Protein AF-A0A662TYL3-F1 (afdb_monomer_lite)

Secondary structure (DSSP, 8-state):
---S-GGG--HHHHHHHHHHHHTSS--HHHHHHHHHHHHHHHHHHTTT----S----------

Sequence (63 aa):
MLGKDFDKATKEDIERLVKRLERSDYSAWTKHDYKVALKRFYRWLNGGEEYSQGVVDKDHAQT

pLDDT: mean 81.05, std 19.92, range [39.97, 98.12]

Foldseek 3Di:
DLPDDPLPQDPVSVVVVLVVLVVDPDDPVVSVVVVVCNLVVVCVSVVNDDPDPDDDDPDDDDD

Structure (mmCIF, N/CA/C/O backbone):
data_AF-A0A662TYL3-F1
#
_entry.id   AF-A0A662TYL3-F1
#
loop_
_atom_site.group_PDB
_atom_site.id
_atom_site.type_symbol
_atom_site.label_atom_id
_atom_site.label_alt_id
_atom_site.label_comp_id
_atom_site.label_asym_id
_atom_site.label_entity_id
_atom_site.label_seq_id
_atom_site.pdbx_PDB_ins_code
_atom_site.Cartn_x
_atom_site.Cartn_y
_atom_site.Cartn_z
_atom_site.occupancy
_atom_site.B_iso_or_equiv
_atom_site.auth_seq_id
_atom_site.auth_comp_id
_atom_site.auth_asym_id
_atom_site.auth_atom_id
_atom_site.pdbx_PDB_model_num
ATOM 1 N N . MET A 1 1 ? -2.114 -10.599 -2.123 1.00 69.94 1 MET A N 1
ATOM 2 C CA . MET A 1 1 ? -3.281 -9.892 -1.556 1.00 69.94 1 MET A CA 1
ATOM 3 C C . MET A 1 1 ? -3.159 -9.759 -0.043 1.00 69.94 1 MET A C 1
ATOM 5 O O . MET A 1 1 ? -2.368 -10.499 0.537 1.00 69.94 1 MET A O 1
ATOM 9 N N . LEU A 1 2 ? -3.885 -8.791 0.538 1.00 79.81 2 LEU A N 1
ATOM 10 C CA . LEU A 1 2 ? -3.778 -8.341 1.935 1.00 79.81 2 LEU A CA 1
ATOM 11 C C . LEU A 1 2 ? -4.362 -9.340 2.954 1.00 79.81 2 LEU A C 1
ATOM 13 O O . LEU A 1 2 ? -3.841 -9.440 4.056 1.00 79.81 2 LEU A O 1
ATOM 17 N N . GLY A 1 3 ? -5.395 -10.103 2.573 1.00 85.50 3 GLY A N 1
ATOM 18 C CA . GLY A 1 3 ? -6.011 -11.122 3.439 1.00 85.50 3 GLY A CA 1
ATOM 19 C C . GLY A 1 3 ? -6.717 -10.559 4.681 1.00 85.50 3 GLY A C 1
ATOM 20 O O . GLY A 1 3 ? -6.929 -11.296 5.635 1.00 85.50 3 GLY A 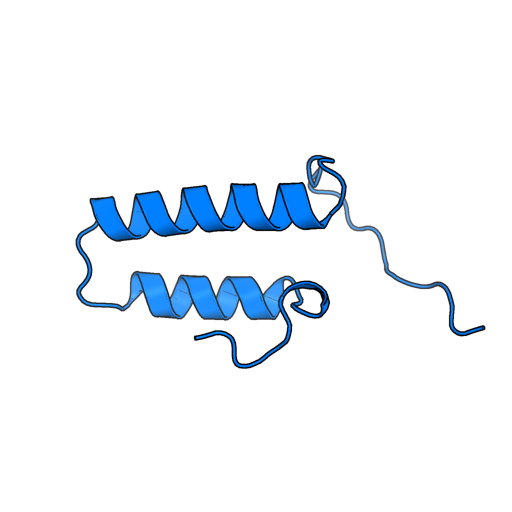O 1
ATOM 21 N N . LYS A 1 4 ? -7.031 -9.261 4.678 1.00 86.81 4 LYS A N 1
ATOM 22 C CA . LYS A 1 4 ? -7.701 -8.517 5.748 1.00 86.81 4 LYS A CA 1
ATOM 23 C C . LYS A 1 4 ? -8.644 -7.482 5.139 1.00 86.81 4 LYS A C 1
ATOM 25 O O . LYS A 1 4 ? -8.417 -7.062 4.000 1.00 86.81 4 LYS A O 1
ATOM 30 N N . ASP A 1 5 ? -9.627 -7.052 5.925 1.00 90.19 5 ASP A N 1
ATOM 31 C CA . ASP A 1 5 ? -10.487 -5.918 5.585 1.00 90.19 5 ASP A CA 1
ATOM 32 C C . ASP A 1 5 ? -9.644 -4.647 5.413 1.00 90.19 5 ASP A C 1
ATOM 34 O O . ASP A 1 5 ? -8.660 -4.428 6.129 1.00 90.19 5 ASP A O 1
ATOM 38 N N . PHE A 1 6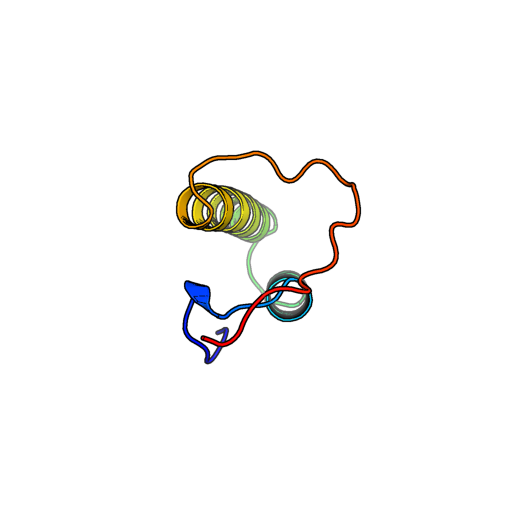 ? -10.004 -3.818 4.433 1.00 88.94 6 PHE A N 1
ATOM 39 C CA . PHE A 1 6 ? -9.198 -2.658 4.054 1.00 88.94 6 PHE A CA 1
ATOM 40 C C . PHE A 1 6 ? -9.132 -1.591 5.152 1.00 88.94 6 PHE A C 1
ATOM 42 O O . PHE A 1 6 ? -8.080 -0.987 5.330 1.00 88.94 6 PHE A O 1
ATOM 49 N N . ASP A 1 7 ? -10.213 -1.396 5.902 1.00 87.06 7 ASP A N 1
ATOM 50 C CA . ASP A 1 7 ? -10.340 -0.460 7.029 1.00 87.06 7 ASP A CA 1
ATOM 51 C C . ASP A 1 7 ? -9.596 -0.918 8.295 1.00 87.06 7 ASP A C 1
ATOM 53 O O . ASP A 1 7 ? -9.279 -0.106 9.162 1.00 87.06 7 ASP A O 1
ATOM 57 N N . LYS A 1 8 ? -9.252 -2.207 8.380 1.00 89.88 8 LYS A N 1
ATOM 58 C CA . LYS A 1 8 ? -8.478 -2.801 9.485 1.00 89.88 8 LYS A CA 1
ATOM 59 C C . LYS A 1 8 ? -6.988 -2.947 9.180 1.00 89.88 8 LYS A C 1
ATOM 61 O O . LYS A 1 8 ? -6.231 -3.436 10.020 1.00 89.88 8 LYS A O 1
ATOM 66 N N . ALA A 1 9 ? -6.555 -2.579 7.977 1.00 90.50 9 ALA A N 1
ATOM 67 C CA . ALA A 1 9 ? -5.167 -2.705 7.561 1.00 90.50 9 ALA A CA 1
ATOM 68 C C . ALA A 1 9 ? -4.263 -1.705 8.297 1.00 90.50 9 ALA A C 1
ATOM 70 O O . ALA A 1 9 ? -4.505 -0.498 8.262 1.00 90.50 9 ALA A O 1
ATOM 71 N N . THR A 1 10 ? -3.185 -2.187 8.920 1.00 89.25 10 THR A N 1
ATOM 72 C CA . THR A 1 10 ? -2.186 -1.305 9.547 1.00 89.25 10 THR A CA 1
ATOM 73 C C . THR A 1 10 ? -1.166 -0.807 8.525 1.00 89.25 10 THR A C 1
ATOM 75 O O . THR A 1 10 ? -1.031 -1.363 7.431 1.00 89.25 10 THR A O 1
ATOM 78 N N . LYS A 1 11 ? -0.372 0.206 8.890 1.00 87.06 11 LYS A N 1
ATOM 79 C CA . LYS A 1 11 ? 0.747 0.683 8.063 1.00 87.06 11 LYS A CA 1
ATOM 80 C C . LYS A 1 11 ? 1.689 -0.463 7.674 1.00 87.06 11 LYS A C 1
ATOM 82 O O . LYS A 1 11 ? 2.071 -0.580 6.511 1.00 87.06 11 LYS A O 1
ATOM 87 N N . GLU A 1 12 ? 2.001 -1.354 8.610 1.00 90.38 12 GLU A N 1
ATOM 88 C CA . GLU A 1 12 ? 2.867 -2.514 8.388 1.00 90.38 12 GLU A CA 1
ATOM 89 C C . GLU A 1 12 ? 2.248 -3.503 7.392 1.00 90.38 12 GLU A C 1
ATOM 91 O O . GLU A 1 12 ? 2.972 -4.111 6.600 1.00 90.38 12 GLU A O 1
ATOM 96 N N . ASP A 1 13 ? 0.921 -3.685 7.406 1.00 92.12 13 ASP A N 1
ATOM 97 C CA . ASP A 1 13 ? 0.219 -4.513 6.418 1.00 92.12 13 ASP A CA 1
ATOM 98 C C . ASP A 1 13 ? 0.414 -3.947 4.999 1.00 92.12 13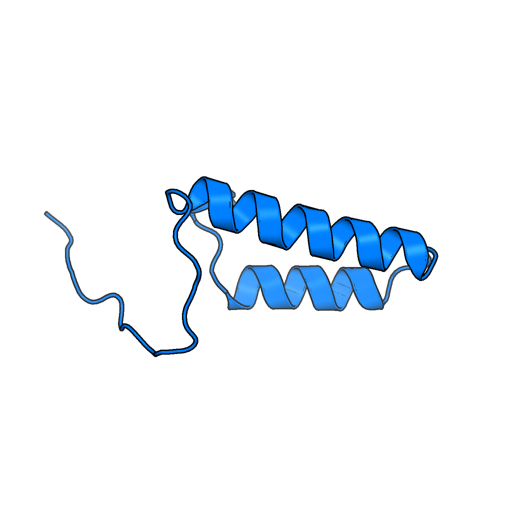 ASP A C 1
ATOM 100 O O . ASP A 1 13 ? 0.736 -4.692 4.064 1.00 92.12 13 ASP A O 1
ATOM 104 N N . ILE A 1 14 ? 0.295 -2.623 4.848 1.00 91.31 14 ILE A N 1
ATOM 105 C CA . ILE A 1 14 ? 0.488 -1.917 3.572 1.00 91.31 14 ILE A CA 1
ATOM 106 C C . ILE A 1 14 ? 1.943 -1.993 3.114 1.00 91.31 14 ILE A C 1
ATOM 108 O O . ILE A 1 14 ? 2.211 -2.295 1.951 1.00 91.31 14 ILE A O 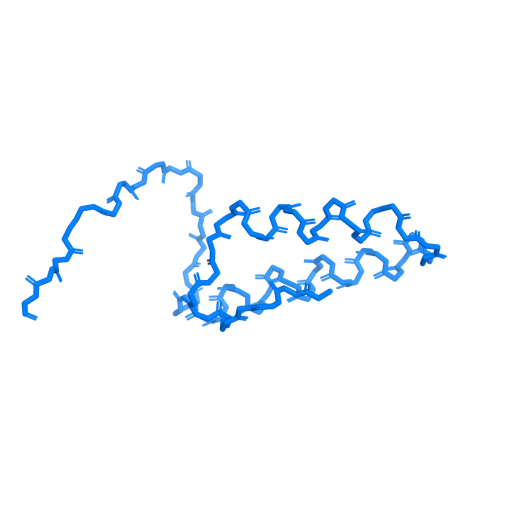1
ATOM 112 N N . GLU A 1 15 ? 2.903 -1.808 4.018 1.00 92.31 15 GLU A N 1
ATOM 113 C CA . GLU A 1 15 ? 4.323 -1.959 3.697 1.00 92.31 15 GLU A CA 1
ATOM 114 C C . GLU A 1 15 ? 4.655 -3.378 3.222 1.00 92.31 15 GLU A C 1
ATOM 116 O O . GLU A 1 15 ? 5.407 -3.552 2.258 1.00 92.31 15 GLU A O 1
ATOM 121 N N . ARG A 1 16 ? 4.079 -4.415 3.846 1.00 94.88 16 ARG A N 1
ATOM 122 C CA . ARG A 1 16 ? 4.255 -5.804 3.388 1.00 94.88 16 ARG A CA 1
ATOM 123 C C . ARG A 1 16 ? 3.632 -6.036 2.014 1.00 94.88 16 ARG A C 1
ATOM 125 O O . ARG A 1 16 ? 4.222 -6.755 1.204 1.00 94.88 16 ARG A O 1
ATOM 132 N N . LEU A 1 17 ? 2.481 -5.427 1.725 1.00 94.00 17 LEU A N 1
ATOM 133 C CA . LEU A 1 17 ? 1.876 -5.471 0.393 1.00 94.00 17 LEU A CA 1
ATOM 134 C C . LEU A 1 17 ? 2.791 -4.828 -0.654 1.00 94.00 17 LEU A C 1
ATOM 136 O O . LEU A 1 17 ? 3.059 -5.451 -1.682 1.00 94.00 17 LEU A O 1
ATOM 140 N N . VAL A 1 18 ? 3.314 -3.631 -0.378 1.00 94.69 18 VAL A N 1
ATOM 141 C CA . VAL A 1 18 ? 4.223 -2.918 -1.289 1.00 94.69 18 VAL A CA 1
ATOM 142 C C . VAL A 1 18 ? 5.514 -3.709 -1.495 1.00 94.69 18 VAL A C 1
ATOM 144 O O . VAL A 1 18 ? 5.927 -3.903 -2.632 1.00 94.69 18 VAL A O 1
ATOM 147 N N . LYS A 1 19 ? 6.111 -4.281 -0.441 1.00 96.44 19 LYS A N 1
ATOM 148 C CA . LYS A 1 19 ? 7.298 -5.150 -0.568 1.00 96.44 19 LYS A CA 1
ATOM 149 C C . LYS A 1 19 ? 7.055 -6.343 -1.498 1.00 96.44 19 LYS A C 1
ATOM 151 O O . LYS A 1 19 ? 7.939 -6.710 -2.267 1.00 96.44 19 LYS A O 1
ATOM 156 N N . ARG A 1 20 ? 5.866 -6.955 -1.446 1.00 95.50 20 ARG A N 1
ATOM 157 C CA . ARG A 1 20 ? 5.485 -8.042 -2.365 1.00 95.50 20 ARG A CA 1
ATOM 158 C C . ARG A 1 20 ? 5.278 -7.543 -3.793 1.00 95.50 20 ARG A C 1
ATOM 160 O O . ARG A 1 20 ? 5.697 -8.223 -4.721 1.00 95.50 20 ARG A O 1
ATOM 167 N N . LEU A 1 21 ? 4.655 -6.377 -3.961 1.00 95.62 21 LEU A N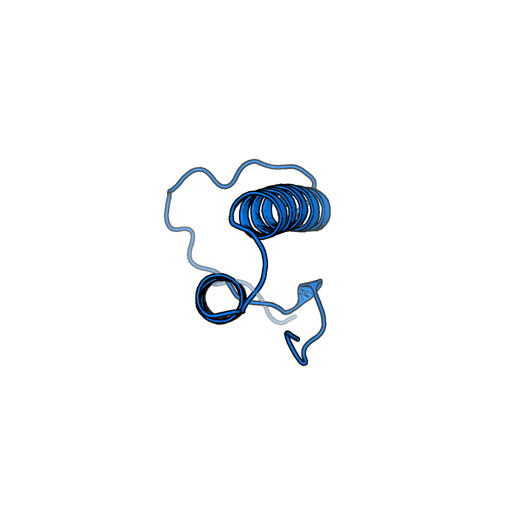 1
ATOM 168 C CA . LEU A 1 21 ? 4.467 -5.740 -5.264 1.00 95.62 21 LEU A CA 1
ATOM 169 C C . LEU A 1 21 ? 5.814 -5.440 -5.932 1.00 95.62 21 LEU A C 1
ATOM 171 O O . LEU A 1 21 ? 5.997 -5.772 -7.098 1.00 95.62 21 LEU A O 1
ATOM 175 N N . GLU A 1 22 ? 6.776 -4.885 -5.197 1.00 96.81 22 GLU A N 1
ATOM 176 C CA . GLU A 1 22 ? 8.105 -4.566 -5.736 1.00 96.81 22 GLU A CA 1
ATOM 177 C C . GLU A 1 22 ? 8.859 -5.810 -6.227 1.00 96.81 22 GLU A C 1
ATOM 179 O O . GLU A 1 22 ? 9.556 -5.749 -7.239 1.00 96.81 22 GLU A O 1
ATOM 184 N N . ARG A 1 23 ? 8.654 -6.959 -5.570 1.00 97.31 23 ARG A N 1
ATOM 185 C CA . ARG A 1 23 ? 9.247 -8.257 -5.940 1.00 97.31 23 ARG A CA 1
ATOM 186 C C . ARG A 1 23 ? 8.484 -9.021 -7.027 1.00 97.31 23 ARG A C 1
ATOM 188 O O . ARG A 1 23 ? 8.906 -10.110 -7.386 1.00 97.31 23 ARG A O 1
ATOM 195 N N . SER A 1 24 ? 7.354 -8.501 -7.500 1.00 96.75 24 SER A N 1
ATOM 196 C CA . SER A 1 24 ? 6.582 -9.143 -8.570 1.00 96.75 24 SER A CA 1
ATOM 197 C C . SER A 1 24 ? 7.188 -8.883 -9.950 1.00 96.75 24 SER A C 1
ATOM 199 O O . SER A 1 24 ? 7.933 -7.917 -10.135 1.00 96.75 24 SER A O 1
ATOM 201 N N . ASP A 1 25 ? 6.784 -9.684 -10.933 1.00 97.88 25 ASP A N 1
ATOM 202 C CA . ASP A 1 25 ? 7.214 -9.557 -12.333 1.00 97.88 25 ASP A CA 1
ATOM 203 C C . ASP A 1 25 ? 6.496 -8.431 -13.097 1.00 97.88 25 ASP A C 1
ATOM 205 O O . ASP A 1 25 ? 6.648 -8.284 -14.309 1.00 97.88 25 ASP A O 1
ATOM 209 N N . TYR A 1 26 ? 5.701 -7.607 -12.409 1.00 97.50 26 TYR A N 1
ATOM 210 C CA . TYR A 1 26 ? 5.067 -6.457 -13.038 1.00 97.50 26 TYR A CA 1
ATOM 211 C C . TYR A 1 26 ? 6.092 -5.438 -13.533 1.00 97.50 26 TYR A C 1
ATOM 213 O O . TYR A 1 26 ? 7.139 -5.206 -12.919 1.00 97.50 26 TYR A O 1
ATOM 221 N N . SER A 1 27 ? 5.733 -4.763 -14.626 1.00 98.12 27 SER A N 1
ATOM 222 C CA . SER A 1 27 ? 6.520 -3.650 -15.146 1.00 98.12 27 SER A CA 1
ATOM 223 C C . SER A 1 27 ? 6.677 -2.552 -14.089 1.00 98.12 27 SER A C 1
ATOM 225 O O . SER A 1 27 ? 5.817 -2.365 -13.219 1.00 98.12 27 SER A O 1
ATOM 227 N N . ALA A 1 28 ? 7.764 -1.785 -14.180 1.00 97.31 28 ALA A N 1
ATOM 228 C CA . ALA A 1 28 ? 7.998 -0.651 -13.288 1.00 97.31 28 ALA A CA 1
ATOM 229 C C . ALA A 1 28 ? 6.826 0.349 -13.308 1.00 97.31 28 ALA A C 1
ATOM 231 O O . ALA A 1 28 ? 6.426 0.850 -12.256 1.00 97.31 28 ALA A O 1
ATOM 232 N N . TRP A 1 29 ? 6.237 0.575 -14.486 1.00 97.19 29 TRP A N 1
ATOM 233 C CA . TRP A 1 29 ? 5.078 1.448 -14.656 1.00 97.19 29 TRP A CA 1
ATOM 234 C C . TRP A 1 29 ? 3.842 0.912 -13.924 1.00 97.19 29 TRP A C 1
ATOM 236 O O . TRP A 1 29 ? 3.222 1.620 -13.138 1.00 97.19 29 TRP A O 1
ATOM 246 N N . THR A 1 30 ? 3.546 -0.379 -14.068 1.00 97.56 30 THR A N 1
ATOM 247 C CA . THR A 1 30 ? 2.439 -1.017 -13.342 1.00 97.56 30 THR A CA 1
ATOM 248 C C . THR A 1 30 ? 2.644 -0.926 -11.827 1.00 97.56 30 THR A C 1
ATOM 250 O O . THR A 1 30 ? 1.719 -0.577 -11.098 1.00 97.56 30 THR A O 1
ATOM 253 N N . LYS A 1 31 ? 3.861 -1.180 -11.326 1.00 97.94 31 LYS A N 1
ATOM 254 C CA . LYS A 1 31 ? 4.180 -1.030 -9.893 1.00 97.94 31 LYS A CA 1
ATOM 255 C C . LYS A 1 31 ? 3.972 0.408 -9.415 1.00 97.94 31 LYS A C 1
ATOM 257 O O . LYS A 1 31 ? 3.481 0.619 -8.305 1.00 97.94 31 LYS A O 1
ATOM 262 N N . HIS A 1 32 ? 4.341 1.391 -10.235 1.00 97.12 32 HIS A N 1
ATOM 263 C CA . HIS A 1 32 ? 4.102 2.802 -9.949 1.00 97.12 32 HIS A CA 1
ATOM 264 C C . HIS A 1 32 ? 2.604 3.099 -9.811 1.00 97.12 32 HIS A C 1
ATOM 266 O O . HIS A 1 32 ? 2.185 3.595 -8.762 1.00 97.12 32 HIS A O 1
ATOM 272 N N . ASP A 1 33 ? 1.799 2.710 -10.799 1.00 97.69 33 ASP A N 1
ATOM 273 C CA . ASP A 1 33 ? 0.352 2.945 -10.801 1.00 97.69 33 ASP A CA 1
ATOM 274 C C . ASP A 1 33 ? -0.337 2.287 -9.601 1.00 97.69 33 ASP A C 1
ATOM 276 O O . ASP A 1 33 ? -1.162 2.914 -8.931 1.00 97.69 33 ASP A O 1
ATOM 280 N N . TYR A 1 34 ? 0.069 1.065 -9.242 1.00 96.62 34 TYR A N 1
ATOM 281 C CA . TYR A 1 34 ? -0.417 0.395 -8.035 1.00 96.62 34 TYR A CA 1
ATOM 282 C C . TYR A 1 34 ? -0.123 1.200 -6.765 1.00 96.62 34 TYR A C 1
ATOM 284 O O . TYR A 1 34 ? -1.003 1.344 -5.919 1.00 96.62 34 TYR A O 1
ATOM 292 N N . LYS A 1 35 ? 1.089 1.750 -6.612 1.00 95.25 35 LYS A N 1
ATOM 293 C CA . LYS A 1 35 ? 1.446 2.571 -5.441 1.00 95.25 35 LYS A CA 1
ATOM 294 C C . LYS A 1 35 ? 0.637 3.867 -5.384 1.00 95.25 35 LYS A C 1
ATOM 296 O O . LYS A 1 35 ? 0.187 4.254 -4.305 1.00 95.25 35 LYS A O 1
ATOM 301 N N . VAL A 1 36 ? 0.415 4.518 -6.528 1.00 96.25 36 VAL A N 1
ATOM 302 C CA . VAL A 1 36 ? -0.416 5.730 -6.619 1.00 96.25 36 VAL A CA 1
ATOM 303 C C . VAL A 1 36 ? -1.864 5.423 -6.238 1.00 96.25 36 VAL A C 1
ATOM 305 O O . VAL A 1 36 ? -2.444 6.140 -5.418 1.00 96.25 36 VAL A O 1
ATOM 308 N N . ALA A 1 37 ? -2.434 4.345 -6.782 1.00 95.69 37 ALA A N 1
ATOM 309 C CA . ALA A 1 37 ? -3.786 3.901 -6.463 1.00 95.69 37 ALA A CA 1
ATOM 310 C C . ALA A 1 37 ? -3.929 3.563 -4.973 1.00 95.69 37 ALA A C 1
ATOM 312 O O . ALA A 1 37 ? -4.858 4.043 -4.327 1.00 95.69 37 ALA A O 1
ATOM 313 N N . LEU A 1 38 ? -2.969 2.827 -4.403 1.00 93.62 38 LEU A N 1
ATOM 314 C CA . LEU A 1 38 ? -2.955 2.451 -2.989 1.00 93.62 38 LEU A CA 1
ATOM 315 C C . LEU A 1 38 ? -2.936 3.687 -2.078 1.00 93.62 38 LEU A C 1
ATOM 317 O O . LEU A 1 38 ? -3.743 3.783 -1.156 1.00 93.62 38 LEU A O 1
ATOM 321 N N . LYS A 1 39 ? -2.077 4.675 -2.371 1.00 90.81 39 LYS A N 1
ATOM 322 C CA . LYS A 1 39 ? -2.009 5.928 -1.602 1.00 90.81 39 LYS A CA 1
ATOM 323 C C . LYS A 1 39 ? -3.333 6.696 -1.655 1.00 90.81 39 LYS A C 1
ATOM 325 O O . LYS A 1 39 ? -3.805 7.173 -0.627 1.00 90.81 39 LYS A O 1
ATOM 330 N N . ARG A 1 40 ? -3.942 6.816 -2.840 1.00 93.12 40 ARG A N 1
ATOM 331 C CA . ARG A 1 40 ? -5.228 7.517 -3.014 1.00 93.12 40 ARG A CA 1
ATOM 332 C C . ARG A 1 40 ? -6.372 6.798 -2.304 1.00 93.12 40 ARG A C 1
ATOM 334 O O . ARG A 1 40 ? -7.171 7.461 -1.652 1.00 93.12 40 ARG A O 1
ATOM 341 N N . P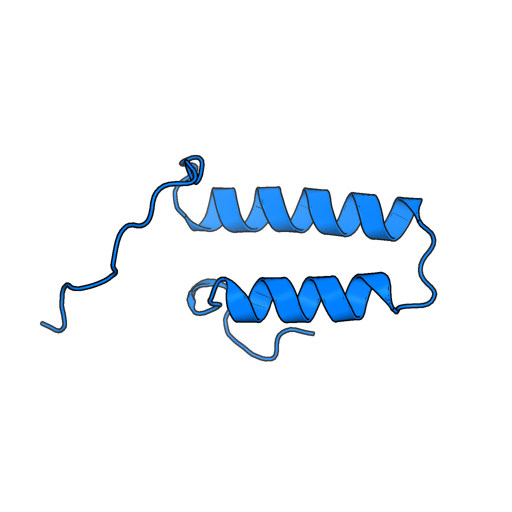HE A 1 41 ? -6.421 5.472 -2.410 1.00 92.00 41 PHE A N 1
ATOM 342 C CA . PHE A 1 41 ? -7.447 4.640 -1.792 1.00 92.00 41 PHE A CA 1
ATOM 343 C C . PHE A 1 41 ? -7.423 4.755 -0.266 1.00 92.00 41 PHE A C 1
ATOM 345 O O . PHE A 1 41 ? -8.444 5.073 0.332 1.00 92.00 41 PHE A O 1
ATOM 352 N N . TYR A 1 42 ? -6.253 4.602 0.360 1.00 88.69 42 TYR A N 1
ATOM 353 C CA . TYR A 1 42 ? -6.134 4.718 1.817 1.00 88.69 42 TYR A CA 1
ATOM 354 C C . TYR A 1 42 ? -6.309 6.150 2.331 1.00 88.69 42 TYR A C 1
ATOM 356 O O . TYR A 1 42 ? -6.836 6.342 3.421 1.00 88.69 42 TYR A O 1
ATOM 364 N N . ARG A 1 43 ? -5.948 7.167 1.537 1.00 86.25 43 ARG A N 1
ATOM 365 C CA . ARG A 1 43 ? -6.299 8.557 1.859 1.00 86.25 43 ARG A CA 1
ATOM 366 C C . ARG A 1 43 ? -7.815 8.760 1.872 1.00 86.25 43 ARG A C 1
ATOM 368 O O . ARG A 1 43 ? -8.337 9.356 2.802 1.00 86.25 43 ARG A O 1
ATOM 375 N N . TRP A 1 44 ? -8.517 8.266 0.852 1.00 89.88 44 TRP A N 1
ATOM 376 C CA . TRP A 1 44 ? -9.979 8.338 0.791 1.00 89.88 44 TRP A CA 1
ATOM 377 C C . TRP A 1 44 ? -10.636 7.590 1.958 1.00 89.88 44 TRP A C 1
ATOM 379 O O . TRP A 1 44 ? -11.536 8.129 2.593 1.00 89.88 44 TRP A O 1
ATOM 389 N N . LEU A 1 45 ? -10.134 6.397 2.284 1.00 88.38 45 LEU A N 1
ATOM 390 C CA . LEU A 1 45 ? -10.660 5.570 3.369 1.00 88.38 45 LEU A CA 1
ATOM 391 C C . LEU A 1 45 ? -10.556 6.254 4.743 1.00 88.38 45 LEU A C 1
ATOM 393 O O . LEU A 1 45 ? -11.428 6.074 5.585 1.00 88.38 45 LEU A O 1
ATOM 397 N N . ASN A 1 46 ? -9.531 7.086 4.943 1.00 83.06 46 ASN A N 1
ATOM 398 C CA . ASN A 1 46 ? -9.287 7.815 6.190 1.00 83.06 46 ASN A CA 1
ATOM 399 C C . ASN A 1 46 ? -9.908 9.223 6.219 1.00 83.06 46 ASN A C 1
ATOM 401 O O . ASN A 1 46 ? -9.393 10.113 6.890 1.00 83.06 46 ASN A O 1
ATOM 405 N N . GLY A 1 47 ? -10.987 9.457 5.469 1.00 84.50 47 GLY A N 1
ATOM 406 C CA . GLY A 1 47 ? -11.685 10.747 5.481 1.00 84.50 47 GLY A CA 1
ATOM 407 C C . GLY A 1 47 ? -10.999 11.852 4.672 1.00 84.50 47 GLY A C 1
ATOM 408 O O . GLY A 1 47 ? -11.388 13.010 4.766 1.00 84.50 47 GLY A O 1
ATOM 409 N N . GLY A 1 48 ? -10.011 11.513 3.839 1.00 70.06 48 GLY A N 1
ATOM 410 C CA . GLY A 1 48 ? -9.388 12.450 2.903 1.00 70.06 48 GLY A CA 1
ATOM 411 C C . GLY A 1 48 ? -8.237 13.281 3.470 1.00 70.06 48 GLY A C 1
ATOM 412 O O . GLY A 1 48 ? -7.602 13.996 2.691 1.00 70.06 48 GLY A O 1
ATOM 413 N N . GLU A 1 49 ? -7.921 13.166 4.762 1.00 64.94 49 GLU A N 1
ATOM 414 C CA . GLU A 1 49 ? -6.801 13.889 5.365 1.00 64.94 49 GLU A CA 1
ATOM 415 C C . GLU A 1 49 ? -5.440 13.316 4.942 1.00 64.94 49 GLU A C 1
ATOM 417 O O . GLU A 1 49 ? -5.252 12.109 4.749 1.00 64.94 49 GLU A O 1
ATOM 422 N N . GLU A 1 50 ? -4.469 14.208 4.746 1.00 58.88 50 GLU A N 1
ATOM 423 C CA . GLU A 1 50 ? -3.096 13.821 4.451 1.00 58.88 50 GLU A CA 1
ATOM 424 C C . GLU A 1 50 ? -2.425 13.338 5.739 1.00 58.88 50 GLU A C 1
ATOM 426 O O . GLU A 1 50 ? -2.390 14.063 6.729 1.00 58.88 50 GLU A O 1
ATOM 431 N N . TYR A 1 51 ? -1.860 12.124 5.724 1.00 55.34 51 TYR A N 1
ATOM 432 C CA . TYR A 1 51 ? -0.936 11.692 6.771 1.00 55.34 51 TYR A CA 1
ATOM 433 C C . TYR A 1 51 ? 0.289 12.613 6.746 1.00 55.34 51 TYR A C 1
ATOM 435 O O . TYR A 1 51 ? 1.266 12.350 6.038 1.00 55.34 51 TYR A O 1
ATOM 443 N N . SER A 1 52 ? 0.247 13.690 7.523 1.00 43.38 52 SER A N 1
ATOM 444 C CA . SER A 1 52 ? 1.447 14.380 7.961 1.00 43.38 52 SER A CA 1
ATOM 445 C C . SER A 1 52 ? 2.293 13.353 8.719 1.00 43.38 52 SER A C 1
ATOM 447 O O . SER A 1 52 ? 1.797 12.589 9.545 1.00 43.38 52 SER A O 1
ATOM 449 N N . GLN A 1 53 ? 3.570 13.230 8.352 1.00 42.94 53 GLN A N 1
ATOM 450 C CA . GLN A 1 53 ? 4.521 12.371 9.057 1.00 42.94 53 GLN A CA 1
ATOM 451 C C . GLN A 1 53 ? 4.704 12.928 10.475 1.00 42.94 53 GLN A C 1
ATOM 453 O O . GLN A 1 53 ? 5.572 13.755 10.725 1.00 42.94 53 GLN A O 1
ATOM 458 N N . GLY A 1 54 ? 3.841 12.495 11.382 1.00 40.62 54 GLY A N 1
ATOM 459 C CA . GLY A 1 54 ? 3.843 12.816 12.795 1.00 40.62 54 GLY A CA 1
ATOM 460 C C . GLY A 1 54 ? 3.106 11.689 13.491 1.00 40.62 54 GLY A C 1
ATOM 461 O O . GLY A 1 54 ? 1.936 11.444 13.219 1.00 40.62 54 GLY A O 1
ATOM 462 N N . VAL A 1 55 ? 3.843 10.940 14.299 1.00 48.12 55 VAL A N 1
ATOM 463 C CA . VAL A 1 55 ? 3.323 9.956 15.247 1.00 48.12 55 VAL A CA 1
ATOM 464 C C . VAL A 1 55 ? 2.067 10.495 15.937 1.00 48.12 55 VAL A C 1
ATOM 466 O O . VAL A 1 55 ? 2.117 11.538 16.579 1.00 48.12 55 VAL A O 1
ATOM 469 N N . VAL A 1 56 ? 0.944 9.793 15.796 1.00 44.88 56 VAL A N 1
ATOM 470 C CA . VAL A 1 56 ? -0.170 9.936 16.731 1.00 44.88 56 VAL A CA 1
ATOM 471 C C . VAL A 1 56 ? -0.580 8.529 17.116 1.00 44.88 56 VAL A C 1
ATOM 473 O O . VAL A 1 56 ? -1.155 7.777 16.323 1.00 44.88 56 VAL A O 1
ATOM 476 N N . ASP A 1 57 ? -0.150 8.174 18.319 1.00 45.22 57 ASP A N 1
ATOM 477 C CA . ASP A 1 57 ? -0.513 6.978 19.051 1.00 45.22 57 ASP A CA 1
ATOM 478 C C . ASP A 1 57 ? -2.033 6.805 19.036 1.00 45.22 57 ASP A C 1
ATOM 480 O O . ASP A 1 57 ? -2.786 7.714 19.391 1.00 45.22 57 ASP A O 1
ATOM 484 N N . LYS A 1 58 ? -2.504 5.634 18.603 1.00 44.88 58 LYS A N 1
ATOM 485 C CA . LYS A 1 58 ? -3.907 5.254 18.777 1.00 44.88 58 LYS A CA 1
ATOM 486 C C . LYS A 1 58 ? -4.078 4.611 20.149 1.00 44.88 58 LYS A C 1
ATOM 488 O O . LYS A 1 58 ? -4.291 3.407 20.240 1.00 44.88 58 LYS A O 1
ATOM 493 N N . ASP A 1 59 ? -4.003 5.435 21.188 1.00 50.50 59 ASP A N 1
ATOM 494 C CA . ASP A 1 59 ? -4.761 5.196 22.413 1.00 50.50 59 ASP A CA 1
ATOM 495 C C . ASP A 1 59 ? -6.095 5.943 22.295 1.00 50.50 59 ASP A C 1
ATOM 497 O O . ASP A 1 59 ? -6.104 7.109 21.910 1.00 50.50 59 ASP A O 1
ATOM 501 N N . HIS A 1 60 ? -7.183 5.277 22.699 1.00 42.72 60 HIS A N 1
ATOM 502 C CA . HIS A 1 60 ? -8.614 5.656 22.684 1.00 42.72 60 HIS A CA 1
ATOM 503 C C . HIS A 1 60 ? -9.428 4.972 21.572 1.00 42.72 60 HIS A C 1
ATOM 505 O O . HIS A 1 60 ? -9.130 5.094 20.391 1.00 42.72 60 HIS A O 1
ATOM 511 N N . ALA A 1 61 ? -10.529 4.284 21.856 1.00 39.97 61 ALA A N 1
ATOM 512 C CA . ALA A 1 61 ? -11.110 3.863 23.122 1.00 39.97 61 ALA A CA 1
ATOM 513 C C . ALA A 1 61 ? -12.079 2.718 22.796 1.00 39.97 61 ALA A C 1
ATOM 515 O O . ALA A 1 61 ? -12.867 2.817 21.856 1.00 39.97 61 ALA A O 1
ATOM 516 N N . GLN A 1 62 ? -12.018 1.636 23.568 1.00 40.28 62 GLN A N 1
ATOM 517 C CA . GLN A 1 62 ? -13.101 0.666 23.649 1.00 40.28 62 GLN A CA 1
ATOM 518 C C . GLN A 1 62 ? -14.173 1.287 24.554 1.00 40.28 62 GLN A C 1
ATOM 520 O O . GLN A 1 62 ? -13.886 1.596 25.709 1.00 40.28 62 GLN A O 1
ATOM 525 N N . THR A 1 63 ? -15.364 1.534 24.009 1.00 48.09 63 THR A N 1
ATOM 526 C CA . THR A 1 63 ? -16.596 1.739 24.788 1.00 48.09 63 THR A CA 1
ATOM 527 C C . THR A 1 63 ? -17.500 0.544 24.547 1.00 48.09 63 THR A C 1
ATOM 529 O O . THR A 1 63 ? -17.482 0.040 23.398 1.00 48.09 63 THR A O 1
#

Radius of gyration: 13.74 Å; chains: 1; bounding box: 26×26×40 Å